Protein AF-A0A6L3IJ03-F1 (afdb_monomer_lite)

Sequence (61 aa):
MKQRHKFESIVAETLLIPLYYRAKESRRKNPMLNDKVAEGLVDSLEYDNSSFYWAKLREVG

Structure (mmCIF, N/CA/C/O backbone):
data_AF-A0A6L3IJ03-F1
#
_entry.id   AF-A0A6L3IJ03-F1
#
loop_
_atom_site.group_PDB
_atom_site.id
_atom_site.type_symbol
_atom_site.label_atom_id
_atom_site.label_alt_id
_atom_site.label_comp_id
_atom_site.label_asym_id
_atom_site.label_entity_id
_atom_site.label_seq_id
_atom_site.pdbx_PDB_ins_code
_atom_site.Cartn_x
_atom_site.Cartn_y
_atom_site.Cartn_z
_atom_site.occupancy
_atom_site.B_iso_or_equiv
_atom_site.auth_seq_id
_atom_site.auth_comp_id
_atom_site.auth_asym_id
_atom_site.auth_atom_id
_atom_site.pdbx_PDB_model_num
ATOM 1 N N . MET A 1 1 ? 0.257 -21.139 0.201 1.00 51.53 1 MET A N 1
ATOM 2 C CA . MET A 1 1 ? 1.405 -20.246 -0.077 1.00 51.53 1 MET A CA 1
ATOM 3 C C . MET A 1 1 ? 0.952 -19.230 -1.116 1.00 51.53 1 MET A C 1
ATOM 5 O O . MET A 1 1 ? 0.411 -19.662 -2.124 1.00 51.53 1 MET A O 1
ATOM 9 N N . LYS A 1 2 ? 1.066 -17.917 -0.860 1.00 61.22 2 LYS A N 1
ATOM 10 C CA . LYS A 1 2 ? 0.748 -16.900 -1.881 1.00 61.22 2 LYS A CA 1
ATOM 11 C C . LYS A 1 2 ? 1.832 -16.972 -2.962 1.00 61.22 2 LYS A C 1
ATOM 13 O O . LYS A 1 2 ? 3.011 -16.919 -2.614 1.00 61.22 2 LYS A O 1
ATOM 18 N N . GLN A 1 3 ? 1.445 -17.157 -4.224 1.00 72.62 3 GLN A N 1
ATOM 19 C CA . GLN A 1 3 ? 2.390 -17.046 -5.335 1.00 72.62 3 GLN A CA 1
ATOM 20 C C . GLN A 1 3 ? 2.910 -15.612 -5.392 1.00 72.62 3 GLN A C 1
ATOM 22 O O . GLN A 1 3 ? 2.158 -14.663 -5.166 1.00 72.62 3 GLN A O 1
ATOM 27 N N . ARG A 1 4 ? 4.212 -15.485 -5.620 1.00 70.94 4 ARG A N 1
ATOM 28 C CA . ARG A 1 4 ? 4.901 -14.210 -5.723 1.00 70.94 4 ARG A CA 1
ATOM 29 C C . ARG A 1 4 ? 5.297 -13.982 -7.173 1.00 70.94 4 ARG A C 1
ATOM 31 O O . ARG A 1 4 ? 5.817 -14.895 -7.810 1.00 70.94 4 ARG A O 1
ATOM 38 N N . HIS A 1 5 ? 4.990 -12.800 -7.697 1.00 71.75 5 HIS A N 1
ATOM 39 C CA . HIS A 1 5 ? 5.170 -12.484 -9.112 1.00 71.75 5 HIS A CA 1
ATOM 40 C C . HIS A 1 5 ? 6.154 -11.328 -9.291 1.00 71.75 5 HIS A C 1
ATOM 42 O O . HIS A 1 5 ? 5.995 -10.268 -8.679 1.00 71.75 5 HIS A O 1
ATOM 48 N N . LYS A 1 6 ? 7.139 -11.528 -10.172 1.00 68.50 6 LYS A N 1
ATOM 49 C CA . LYS A 1 6 ? 8.049 -10.482 -10.642 1.00 68.50 6 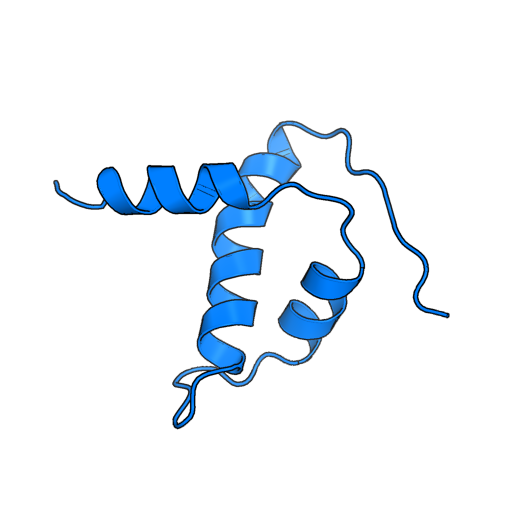LYS A CA 1
ATOM 50 C C . LYS A 1 6 ? 7.367 -9.693 -11.763 1.00 68.50 6 LYS A C 1
ATOM 52 O O . LYS A 1 6 ? 6.866 -10.286 -12.717 1.00 68.50 6 LYS A O 1
ATOM 57 N N . PHE A 1 7 ? 7.318 -8.371 -11.631 1.00 67.25 7 PHE A N 1
ATOM 58 C CA . PHE A 1 7 ? 6.661 -7.473 -12.586 1.00 67.25 7 PHE A CA 1
ATOM 59 C C . PHE A 1 7 ? 7.717 -6.757 -13.442 1.00 67.25 7 PHE A C 1
ATOM 61 O O . PHE A 1 7 ? 8.592 -6.098 -12.893 1.00 67.25 7 PHE A O 1
ATOM 68 N N . GLU A 1 8 ? 7.647 -6.875 -14.774 1.00 65.88 8 GLU A N 1
ATOM 69 C CA . GLU A 1 8 ? 8.670 -6.353 -15.709 1.00 65.88 8 GLU A CA 1
ATOM 70 C C . GLU A 1 8 ? 8.099 -5.340 -16.730 1.00 65.88 8 GLU A C 1
ATOM 72 O O . GLU A 1 8 ? 8.500 -5.311 -17.889 1.00 65.88 8 GLU A O 1
ATOM 77 N N . SER A 1 9 ? 7.134 -4.499 -16.329 1.00 68.19 9 SER A N 1
ATOM 78 C CA . SER A 1 9 ? 6.528 -3.485 -17.214 1.00 68.19 9 SER A CA 1
ATOM 79 C C . SER A 1 9 ? 6.661 -2.062 -16.666 1.00 68.19 9 SER A C 1
ATOM 81 O O . SER A 1 9 ? 6.157 -1.758 -15.587 1.00 68.19 9 SER A O 1
ATOM 83 N N . ILE A 1 10 ? 7.263 -1.171 -17.464 1.00 60.69 10 ILE A N 1
ATOM 84 C CA . ILE A 1 10 ? 7.451 0.262 -17.157 1.00 60.69 10 ILE A CA 1
ATOM 85 C C . ILE A 1 10 ? 6.100 0.982 -16.981 1.00 60.69 10 ILE A C 1
ATOM 87 O O . ILE A 1 10 ? 5.936 1.816 -16.095 1.00 60.69 10 ILE A O 1
ATOM 91 N N . VAL A 1 11 ? 5.091 0.631 -17.791 1.00 60.41 11 VAL A N 1
ATOM 92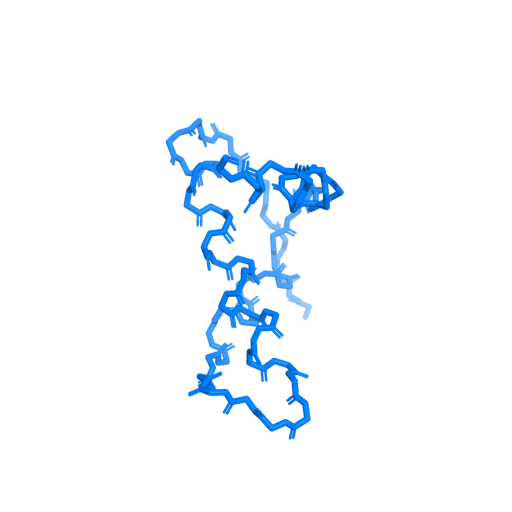 C CA . VAL A 1 11 ? 3.735 1.208 -17.684 1.00 60.41 11 VAL A CA 1
ATOM 93 C C . VAL A 1 11 ? 3.064 0.776 -16.379 1.00 60.41 11 VAL A C 1
ATOM 95 O O . VAL A 1 11 ? 2.378 1.569 -15.732 1.00 60.41 11 VAL A O 1
ATOM 98 N N . ALA A 1 12 ? 3.291 -0.470 -15.962 1.00 64.19 12 ALA A N 1
ATOM 99 C CA . ALA A 1 12 ? 2.757 -0.973 -14.706 1.00 64.19 12 ALA A CA 1
ATOM 100 C C . ALA A 1 12 ? 3.388 -0.284 -13.490 1.00 64.19 12 ALA A C 1
ATOM 102 O O . ALA A 1 12 ? 2.705 -0.120 -12.486 1.00 64.19 12 ALA A O 1
ATOM 103 N N . GLU A 1 13 ? 4.635 0.179 -13.584 1.00 66.38 13 GLU A N 1
ATOM 104 C CA . GLU A 1 13 ? 5.358 0.801 -12.471 1.00 66.38 13 GLU A CA 1
ATOM 105 C C . GLU A 1 13 ? 4.672 2.077 -11.954 1.00 66.38 13 GLU A C 1
ATOM 107 O O . GLU A 1 13 ? 4.531 2.269 -10.746 1.00 66.38 13 GLU A O 1
ATOM 112 N N . THR A 1 14 ? 4.113 2.892 -12.857 1.00 77.56 14 THR A N 1
ATOM 113 C CA . THR A 1 14 ? 3.301 4.061 -12.466 1.00 77.56 14 THR A CA 1
ATOM 114 C C . THR A 1 14 ? 2.020 3.644 -11.736 1.00 77.56 14 THR A C 1
ATOM 116 O O . THR A 1 14 ? 1.578 4.345 -10.831 1.00 77.56 14 THR A O 1
ATOM 119 N N . LEU A 1 15 ? 1.435 2.490 -12.081 1.00 83.88 15 LEU A N 1
ATOM 120 C CA . LEU A 1 15 ? 0.228 1.954 -11.437 1.00 83.88 15 LEU A CA 1
ATOM 121 C C . LEU A 1 15 ? 0.516 1.263 -10.094 1.00 83.88 15 LEU A C 1
ATOM 123 O O . LEU A 1 15 ? -0.398 1.114 -9.279 1.00 83.88 15 LEU A O 1
ATOM 127 N N . LEU A 1 16 ? 1.772 0.889 -9.825 1.00 84.62 16 LEU A N 1
ATOM 128 C CA . LEU A 1 16 ? 2.177 0.319 -8.538 1.00 84.62 16 LEU A CA 1
ATOM 129 C C . LEU A 1 16 ? 2.072 1.343 -7.401 1.00 84.62 16 LEU A C 1
ATOM 131 O O . LEU A 1 16 ? 1.675 0.972 -6.297 1.00 84.62 16 LEU A O 1
ATOM 135 N N . ILE A 1 17 ? 2.332 2.628 -7.676 1.00 84.00 17 ILE A N 1
ATOM 136 C CA . ILE A 1 17 ? 2.182 3.719 -6.698 1.00 84.00 17 ILE A CA 1
ATOM 137 C C . ILE A 1 17 ? 0.736 3.786 -6.158 1.00 84.00 17 ILE A C 1
ATOM 139 O O . ILE A 1 17 ? 0.536 3.560 -4.961 1.00 84.00 17 ILE A O 1
ATOM 143 N N . PRO A 1 18 ? -0.305 4.046 -6.977 1.00 88.75 18 PRO A N 1
ATOM 144 C CA . PRO A 1 18 ? -1.678 4.125 -6.485 1.00 88.75 18 PRO A CA 1
ATOM 145 C C . PRO A 1 18 ? -2.177 2.797 -5.897 1.00 88.75 18 PRO A C 1
ATOM 147 O O . PRO A 1 18 ? -2.932 2.819 -4.924 1.00 88.75 18 PRO A O 1
ATOM 150 N N . LEU A 1 19 ? -1.737 1.641 -6.415 1.00 90.81 19 LEU A N 1
ATOM 151 C CA . LEU A 1 19 ? -2.048 0.335 -5.822 1.00 90.81 19 LEU A CA 1
ATOM 152 C C . LEU A 1 19 ? -1.502 0.216 -4.387 1.00 90.81 19 LEU A C 1
ATOM 154 O O . LEU A 1 19 ? -2.241 -0.168 -3.476 1.00 90.81 19 LEU A O 1
ATOM 158 N N . TYR A 1 20 ? -0.239 0.595 -4.171 1.00 90.56 20 TYR A N 1
ATOM 159 C CA . TYR A 1 20 ? 0.394 0.602 -2.853 1.00 90.56 20 TYR A CA 1
ATOM 160 C C . TYR A 1 20 ? -0.340 1.527 -1.876 1.00 90.56 20 TYR A C 1
ATOM 162 O O . TYR A 1 20 ? -0.640 1.125 -0.749 1.00 90.56 20 TYR A O 1
ATOM 170 N N . TYR A 1 21 ? -0.680 2.749 -2.295 1.00 91.31 21 TYR A N 1
ATOM 171 C CA . TYR A 1 21 ? -1.371 3.698 -1.421 1.00 91.31 21 TYR A CA 1
ATOM 172 C C . TYR A 1 21 ? -2.800 3.259 -1.072 1.00 91.31 2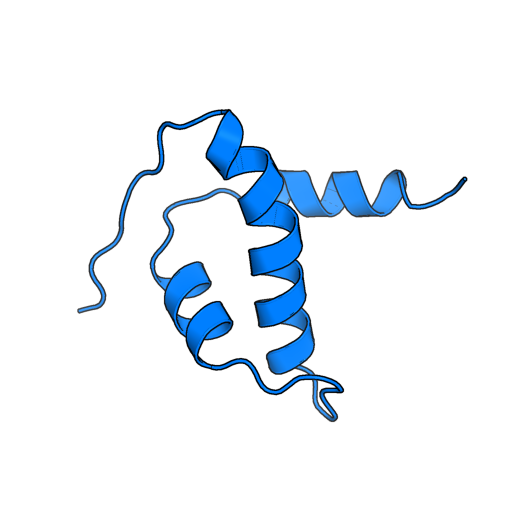1 TYR A C 1
ATOM 174 O O . TYR A 1 21 ? -3.205 3.439 0.077 1.00 91.31 21 TYR A O 1
ATOM 182 N N . ARG A 1 22 ? -3.527 2.602 -1.988 1.00 94.50 22 ARG A N 1
ATOM 183 C CA . ARG A 1 22 ? -4.830 1.972 -1.687 1.00 94.50 22 ARG A CA 1
ATOM 184 C C . ARG A 1 22 ? -4.704 0.874 -0.633 1.00 94.50 22 ARG A C 1
ATOM 186 O O . ARG A 1 22 ? -5.447 0.876 0.346 1.00 94.50 22 ARG A O 1
ATOM 193 N N . ALA A 1 23 ? -3.724 -0.018 -0.780 1.00 94.50 23 ALA A N 1
ATOM 194 C CA . ALA A 1 23 ? -3.460 -1.062 0.210 1.00 94.50 23 ALA A CA 1
ATOM 195 C C . ALA A 1 23 ? -3.048 -0.475 1.573 1.00 94.50 23 ALA A C 1
ATOM 197 O O . ALA A 1 23 ? -3.474 -0.955 2.623 1.00 94.50 23 ALA A O 1
ATOM 198 N N . LYS A 1 24 ? -2.233 0.587 1.572 1.00 92.75 24 LYS A N 1
ATOM 199 C CA . LYS A 1 24 ? -1.791 1.285 2.785 1.00 92.75 24 LYS A CA 1
ATOM 200 C C . LYS A 1 24 ? -2.937 2.001 3.499 1.00 92.75 24 LYS A C 1
ATOM 202 O O . LYS A 1 24 ? -2.989 1.944 4.725 1.00 92.75 24 LYS A O 1
ATOM 207 N N . GLU A 1 25 ? -3.829 2.662 2.761 1.00 96.38 25 GLU A N 1
ATOM 208 C CA . GLU A 1 25 ? -5.038 3.291 3.310 1.00 96.38 25 GLU A CA 1
ATOM 209 C C . GLU A 1 25 ? -5.940 2.245 3.967 1.00 96.38 25 GLU A C 1
ATOM 211 O O . GLU A 1 25 ? -6.323 2.407 5.121 1.00 96.38 25 GLU A O 1
ATOM 216 N N . SER A 1 26 ? -6.166 1.123 3.281 1.00 97.19 26 SER A N 1
ATOM 217 C CA . SER A 1 26 ? -7.003 0.016 3.754 1.00 97.19 26 SER A CA 1
ATOM 218 C C . SER A 1 26 ? -6.520 -0.645 5.052 1.00 97.19 26 SER A C 1
ATOM 220 O O . SER A 1 26 ? -7.317 -1.179 5.823 1.00 97.19 26 SER A O 1
ATOM 222 N N . ARG A 1 27 ? -5.217 -0.558 5.345 1.00 94.94 27 ARG A N 1
ATOM 223 C CA . ARG A 1 27 ? -4.603 -1.084 6.577 1.00 94.94 27 ARG A CA 1
ATOM 224 C C . ARG A 1 27 ? -4.624 -0.102 7.755 1.00 94.94 27 ARG A C 1
ATOM 226 O O . ARG A 1 27 ? -4.142 -0.450 8.834 1.00 94.94 27 ARG A O 1
ATOM 233 N N . ARG A 1 28 ? -5.121 1.130 7.585 1.00 95.88 28 ARG A N 1
ATOM 234 C CA . ARG A 1 28 ? -5.215 2.102 8.688 1.00 95.88 28 ARG A CA 1
ATOM 235 C C . ARG A 1 28 ? -6.236 1.651 9.733 1.00 95.88 28 ARG A C 1
ATOM 237 O O . ARG A 1 28 ? -7.160 0.904 9.442 1.00 95.88 28 ARG A O 1
ATOM 244 N N . LYS A 1 29 ? -6.102 2.170 10.960 1.00 96.06 29 LYS A N 1
ATOM 245 C CA . LYS A 1 29 ? -7.043 1.898 12.064 1.00 96.06 29 LYS A CA 1
ATOM 246 C C . LYS A 1 29 ? -8.479 2.343 11.742 1.00 96.06 29 LYS A C 1
ATOM 248 O O . LYS A 1 29 ? -9.420 1.689 12.168 1.00 96.06 29 LYS A O 1
ATOM 253 N N . ASN A 1 30 ? -8.628 3.453 11.019 1.00 96.06 30 ASN A N 1
ATOM 254 C CA . ASN A 1 30 ? -9.907 3.973 10.538 1.00 96.06 30 ASN A CA 1
ATOM 255 C C . ASN A 1 30 ? -9.768 4.314 9.043 1.00 96.06 30 ASN A C 1
ATOM 257 O O . ASN A 1 30 ? -9.449 5.460 8.720 1.00 96.06 30 ASN A O 1
ATOM 261 N N . PRO A 1 31 ? -9.862 3.313 8.152 1.00 95.69 31 PRO A N 1
ATOM 262 C CA . PRO A 1 31 ? -9.573 3.494 6.737 1.00 95.69 31 PRO A CA 1
ATOM 263 C C . PRO A 1 31 ? -10.706 4.256 6.039 1.00 95.69 31 PRO A C 1
ATOM 265 O O . PRO A 1 31 ? -11.880 3.947 6.238 1.00 95.69 31 PRO A O 1
ATOM 268 N N . MET A 1 32 ? -10.363 5.214 5.176 1.00 95.50 32 MET A N 1
ATOM 269 C CA . MET A 1 32 ? -11.332 5.857 4.275 1.00 95.50 32 MET A CA 1
ATOM 270 C C .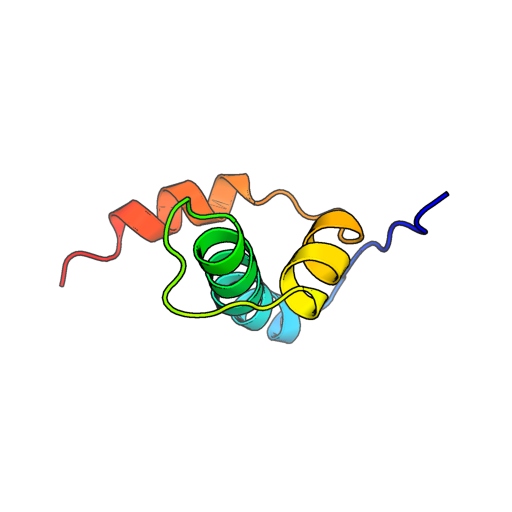 MET A 1 32 ? -11.783 4.909 3.157 1.00 95.50 32 MET A C 1
ATOM 272 O O . MET A 1 32 ? -12.906 5.010 2.670 1.00 95.50 32 MET A O 1
ATOM 276 N N . LEU A 1 33 ? -10.906 3.984 2.756 1.00 94.38 33 LEU A N 1
ATOM 277 C CA . LEU A 1 33 ? -11.155 2.972 1.734 1.00 94.38 33 LEU A CA 1
ATOM 278 C C . LEU A 1 33 ? -10.745 1.597 2.265 1.00 94.38 33 LEU A C 1
ATOM 280 O O . LEU A 1 33 ? -9.614 1.435 2.705 1.00 94.38 33 LEU A O 1
ATOM 284 N N . ASN A 1 34 ? -11.635 0.606 2.175 1.00 96.62 34 ASN A N 1
ATOM 285 C CA . ASN A 1 34 ? -11.391 -0.764 2.637 1.00 96.62 34 ASN A CA 1
ATOM 286 C C . ASN A 1 34 ? -11.179 -1.698 1.430 1.00 96.62 34 ASN A C 1
ATOM 288 O O . ASN A 1 34 ? -12.111 -2.296 0.897 1.00 96.62 34 ASN A O 1
ATOM 292 N N . ASP A 1 35 ? -9.938 -1.775 0.962 1.00 97.12 35 ASP A N 1
ATOM 293 C CA . ASP A 1 35 ? -9.531 -2.404 -0.291 1.00 97.12 35 ASP A CA 1
ATOM 294 C C . ASP A 1 35 ? -8.688 -3.663 -0.058 1.00 97.12 35 ASP A C 1
ATOM 296 O O . ASP A 1 35 ? -7.459 -3.686 -0.185 1.00 97.12 35 ASP A O 1
ATOM 300 N N . LYS A 1 36 ? -9.376 -4.751 0.291 1.00 96.38 36 LYS A N 1
ATOM 301 C CA . LYS A 1 36 ? -8.741 -6.048 0.573 1.00 96.38 36 LYS A CA 1
ATOM 302 C C . LYS A 1 36 ? -8.094 -6.689 -0.650 1.00 96.38 36 LYS A C 1
ATOM 304 O O . LYS A 1 36 ? -7.159 -7.476 -0.504 1.00 96.38 36 LYS A O 1
ATOM 309 N N . VAL A 1 37 ? -8.547 -6.324 -1.847 1.00 95.94 37 VAL A N 1
ATOM 310 C CA . VAL A 1 37 ? -7.929 -6.777 -3.095 1.00 95.94 37 VAL A CA 1
ATOM 311 C C . VAL A 1 37 ? -6.569 -6.112 -3.263 1.00 95.94 37 VAL A C 1
ATOM 313 O O . VAL A 1 37 ? -5.587 -6.813 -3.493 1.00 95.94 37 VAL A O 1
ATOM 316 N N . ALA A 1 38 ? -6.473 -4.793 -3.065 1.00 94.12 38 ALA A N 1
ATOM 317 C CA . ALA A 1 38 ? -5.191 -4.094 -3.101 1.00 94.12 38 ALA A CA 1
ATOM 318 C C . ALA A 1 38 ? -4.218 -4.630 -2.040 1.00 94.12 38 ALA A C 1
ATOM 320 O O . ALA A 1 38 ? -3.050 -4.858 -2.349 1.00 94.12 38 ALA A O 1
ATOM 321 N N . GLU A 1 39 ? -4.691 -4.903 -0.818 1.00 94.31 39 GLU A N 1
ATOM 322 C CA . GLU A 1 39 ? -3.867 -5.545 0.216 1.00 94.31 39 GLU A CA 1
ATOM 323 C C . GLU A 1 39 ? -3.307 -6.897 -0.247 1.00 94.31 39 GLU A C 1
ATOM 325 O O . GLU A 1 39 ? -2.112 -7.150 -0.094 1.00 94.31 39 GLU A O 1
ATOM 330 N N . GLY A 1 40 ? -4.156 -7.753 -0.824 1.00 92.94 40 GLY A N 1
ATOM 331 C CA . GLY A 1 40 ? -3.759 -9.071 -1.311 1.00 92.94 40 GLY A CA 1
ATOM 332 C C . GLY A 1 40 ? -2.774 -9.010 -2.477 1.00 92.94 40 GLY A C 1
ATOM 333 O O . GLY A 1 40 ? -1.807 -9.771 -2.488 1.00 92.94 40 GLY A O 1
ATOM 334 N N . LEU A 1 41 ? -2.996 -8.084 -3.414 1.00 91.06 41 LEU A N 1
ATOM 335 C CA . LEU A 1 41 ? -2.122 -7.860 -4.563 1.00 91.06 41 LEU A CA 1
ATOM 336 C C . LEU A 1 41 ? -0.745 -7.370 -4.118 1.00 91.06 41 LEU A C 1
ATOM 338 O O . LEU A 1 41 ? 0.253 -7.977 -4.496 1.00 91.06 41 LEU A O 1
ATOM 342 N N . VAL A 1 42 ? -0.675 -6.348 -3.259 1.00 88.69 42 VAL A N 1
ATOM 343 C CA . VAL A 1 42 ? 0.603 -5.826 -2.744 1.00 88.69 42 VAL A CA 1
ATOM 344 C C . VAL A 1 42 ? 1.395 -6.903 -1.998 1.00 88.69 42 VAL A C 1
ATOM 346 O O . VAL A 1 42 ? 2.604 -6.983 -2.173 1.00 88.69 42 VAL A O 1
ATOM 349 N N . ASP A 1 43 ? 0.736 -7.783 -1.237 1.00 88.50 43 ASP A N 1
ATOM 350 C CA . ASP A 1 43 ? 1.411 -8.907 -0.565 1.00 88.50 43 ASP A CA 1
ATOM 351 C C . ASP A 1 43 ? 1.988 -9.958 -1.533 1.00 88.50 43 ASP A C 1
ATOM 353 O O . ASP A 1 43 ? 2.872 -10.731 -1.153 1.00 88.50 43 ASP A O 1
ATOM 357 N N . SER A 1 44 ? 1.441 -10.046 -2.749 1.00 87.31 44 SER A N 1
ATOM 358 C CA . SER A 1 44 ? 1.846 -11.013 -3.781 1.00 87.31 44 SER A CA 1
ATOM 359 C C . SER A 1 44 ? 2.901 -10.476 -4.754 1.00 87.31 44 SER A C 1
ATOM 361 O O . SER A 1 44 ? 3.475 -11.246 -5.523 1.00 87.31 44 SER A O 1
ATOM 363 N N . LEU A 1 45 ? 3.176 -9.171 -4.734 1.00 84.19 45 LEU A N 1
ATOM 364 C CA . LEU A 1 45 ? 4.150 -8.546 -5.624 1.00 84.19 45 LEU A CA 1
ATOM 365 C C . LEU A 1 45 ? 5.557 -8.605 -5.019 1.00 84.19 45 LEU A C 1
ATOM 367 O O . LEU A 1 45 ? 5.779 -8.178 -3.887 1.00 84.19 45 LEU A O 1
ATOM 371 N N . GLU A 1 46 ? 6.530 -9.078 -5.798 1.00 71.06 46 GLU A N 1
ATOM 372 C CA . GLU A 1 46 ? 7.956 -8.925 -5.480 1.00 71.06 46 GLU A CA 1
ATOM 373 C C . GLU A 1 46 ? 8.443 -7.569 -5.984 1.00 71.06 46 GLU A C 1
ATOM 375 O O . GLU A 1 46 ? 9.155 -7.473 -6.982 1.00 71.06 46 GLU A O 1
ATOM 380 N N . TYR A 1 47 ? 8.003 -6.505 -5.312 1.00 73.62 47 TYR A N 1
ATOM 381 C CA . TYR A 1 47 ? 8.391 -5.137 -5.638 1.00 73.62 47 TYR A CA 1
ATOM 382 C C . TYR A 1 47 ? 8.961 -4.424 -4.415 1.00 73.62 47 TYR A C 1
ATOM 384 O O . TYR A 1 47 ? 8.356 -4.426 -3.336 1.00 73.62 47 TYR A O 1
ATOM 392 N N . ASP A 1 48 ? 10.122 -3.792 -4.590 1.00 71.94 48 ASP A N 1
ATOM 393 C CA . ASP A 1 48 ? 10.714 -2.962 -3.551 1.00 71.94 48 ASP A CA 1
ATOM 394 C C . ASP A 1 48 ? 10.015 -1.597 -3.493 1.00 71.94 48 ASP A C 1
ATOM 396 O O . ASP A 1 48 ? 10.325 -0.657 -4.224 1.00 71.94 48 ASP A O 1
ATOM 400 N N . ASN A 1 49 ? 9.056 -1.489 -2.576 1.00 66.81 49 ASN A N 1
ATOM 401 C CA . ASN A 1 49 ? 8.319 -0.254 -2.320 1.00 66.81 49 ASN A CA 1
ATOM 402 C C . ASN A 1 49 ? 9.174 0.834 -1.628 1.00 66.81 49 ASN A C 1
ATOM 404 O O . ASN A 1 49 ? 8.640 1.903 -1.318 1.00 66.81 49 ASN A O 1
ATOM 408 N N . SER A 1 50 ? 10.467 0.602 -1.350 1.00 69.31 50 SER A N 1
ATOM 409 C CA . SER A 1 50 ? 11.363 1.596 -0.735 1.00 69.31 50 SER A CA 1
ATOM 410 C C . SER A 1 50 ? 11.438 2.896 -1.553 1.00 69.31 50 SER A C 1
ATOM 412 O O . SER A 1 50 ? 11.438 3.990 -0.985 1.00 69.31 50 SER A O 1
ATOM 414 N N . SER A 1 51 ? 11.355 2.795 -2.882 1.00 64.75 51 SER A N 1
ATOM 415 C CA . SER A 1 51 ? 11.282 3.927 -3.817 1.00 64.75 51 SER A CA 1
ATOM 416 C C . SER A 1 51 ? 10.041 4.808 -3.620 1.00 64.75 51 SER A C 1
ATOM 418 O O . SER A 1 51 ? 10.096 6.021 -3.831 1.00 64.75 51 SER A O 1
ATOM 420 N N . PHE A 1 52 ? 8.925 4.249 -3.141 1.00 66.69 52 PHE A N 1
ATOM 421 C CA . PHE A 1 52 ? 7.705 5.021 -2.870 1.00 66.69 52 PHE A CA 1
ATOM 422 C C . PHE A 1 52 ? 7.815 5.877 -1.609 1.00 66.69 52 PHE A C 1
ATOM 424 O O . PHE A 1 52 ? 7.141 6.900 -1.490 1.00 66.69 52 PHE A O 1
ATOM 431 N N . TYR A 1 53 ? 8.706 5.518 -0.682 1.00 57.88 53 TYR A N 1
ATOM 432 C CA . TYR A 1 53 ? 9.010 6.368 0.466 1.00 57.88 53 TYR A CA 1
ATOM 433 C C . TYR A 1 53 ? 9.662 7.686 0.023 1.00 57.88 53 TYR A C 1
ATOM 435 O O . TYR A 1 53 ? 9.317 8.748 0.537 1.00 57.88 53 TYR A O 1
ATOM 443 N N . TRP A 1 54 ? 10.527 7.630 -0.995 1.00 50.50 54 TRP A N 1
ATOM 444 C CA . TRP A 1 54 ? 11.116 8.814 -1.624 1.00 50.50 54 TRP A CA 1
ATOM 445 C C . TRP A 1 54 ? 10.098 9.610 -2.452 1.00 50.50 54 TRP A C 1
ATOM 447 O O . TRP A 1 54 ? 10.163 10.837 -2.467 1.00 50.50 54 TRP A O 1
ATOM 457 N N . ALA A 1 55 ? 9.112 8.951 -3.076 1.00 58.28 55 ALA A N 1
ATOM 458 C CA . ALA A 1 55 ? 8.013 9.633 -3.771 1.00 58.28 55 ALA A CA 1
ATOM 459 C C . ALA A 1 55 ? 7.184 10.523 -2.825 1.00 58.28 55 ALA A C 1
ATOM 461 O O . ALA A 1 55 ? 6.771 11.613 -3.215 1.00 58.28 55 ALA A O 1
ATOM 462 N N . LYS A 1 56 ? 7.042 10.130 -1.551 1.00 54.16 56 LYS A N 1
ATOM 463 C CA . LYS A 1 56 ? 6.406 10.952 -0.509 1.00 54.16 56 LYS A CA 1
ATOM 464 C C . LYS A 1 56 ? 7.130 12.286 -0.249 1.00 54.16 56 LYS A C 1
ATOM 466 O O . LYS A 1 56 ? 6.501 13.235 0.201 1.00 54.16 56 LYS A O 1
ATOM 471 N N . LEU A 1 57 ? 8.429 12.394 -0.551 1.00 51.38 57 LEU A N 1
ATOM 472 C CA . LEU A 1 57 ? 9.179 13.659 -0.446 1.00 51.38 57 LEU A CA 1
ATOM 473 C C . LEU A 1 57 ? 8.955 14.598 -1.643 1.00 51.38 57 LEU A C 1
ATOM 475 O O . LEU A 1 57 ? 9.380 15.747 -1.589 1.00 51.38 57 LEU A O 1
ATOM 479 N N . ARG A 1 58 ? 8.289 14.132 -2.708 1.00 50.00 58 ARG A N 1
ATOM 480 C CA . ARG A 1 58 ? 7.909 14.939 -3.880 1.00 50.00 58 ARG A CA 1
ATOM 481 C C . ARG A 1 58 ? 6.431 15.352 -3.882 1.00 50.00 58 ARG A C 1
ATOM 483 O O . ARG A 1 58 ? 5.988 15.971 -4.838 1.00 50.00 58 ARG A O 1
ATOM 490 N N . GLU A 1 59 ? 5.679 15.044 -2.822 1.00 53.41 59 GLU A N 1
ATOM 491 C CA . GLU A 1 59 ? 4.293 15.514 -2.612 1.00 53.41 59 GLU A CA 1
ATOM 492 C C . GLU A 1 59 ? 4.202 16.985 -2.155 1.00 53.41 59 GLU A C 1
ATOM 494 O O . GLU A 1 59 ? 3.121 17.467 -1.821 1.00 53.41 59 GLU A O 1
ATOM 499 N N . VAL A 1 60 ? 5.316 17.717 -2.146 1.00 50.25 60 VAL A N 1
ATOM 500 C CA . VAL A 1 60 ? 5.314 19.178 -2.041 1.00 50.25 60 VAL A CA 1
ATOM 501 C C . VAL A 1 60 ? 5.332 19.766 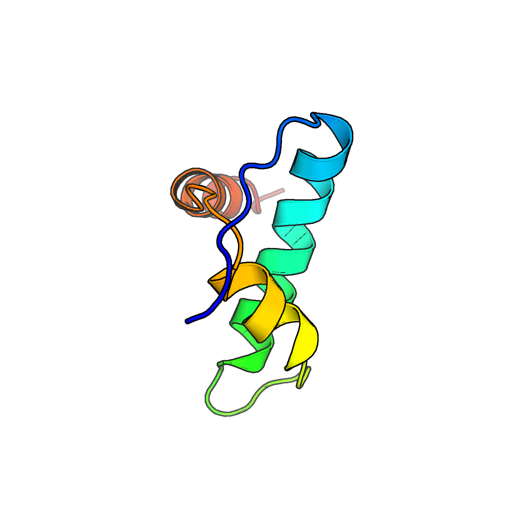-3.447 1.00 50.25 60 VAL A C 1
ATOM 503 O O . VAL A 1 60 ? 6.286 19.554 -4.197 1.00 50.25 60 VAL A O 1
ATOM 506 N N . GLY A 1 61 ? 4.236 20.441 -3.797 1.00 46.56 61 GLY A N 1
ATOM 507 C CA . GLY A 1 61 ? 4.190 21.358 -4.935 1.00 46.56 61 GLY A CA 1
ATOM 508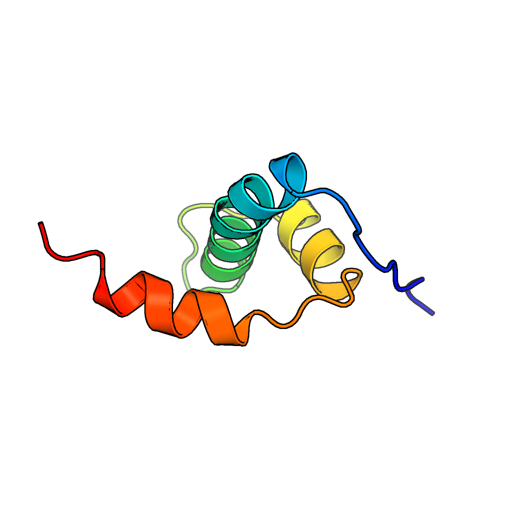 C C . GLY A 1 61 ? 5.150 22.527 -4.772 1.00 46.56 61 GLY A C 1
ATOM 509 O O . GLY A 1 61 ? 5.540 22.824 -3.618 1.00 46.56 61 GLY A O 1
#

Radius of gyration: 12.39 Å; chains: 1; bounding box: 23×42×30 Å

Organism: NCBI:txid357276

Secondary structure (DSSP, 8-state):
----B----HHHHHHHHHHHHHHHHHTSSS-SS--HHHHHHHHHB---THHHHHHGGG---

InterPro domains:
  IPR029063 S-adenosyl-L-methionine-dependent methyltransferase superfamily [G3DSA:3.40.50.150] (1-59)
  IPR029063 S-adenosyl-L-methionine-dependent methyltransferase superfamily [SSF53335] (11-55)

pLDDT: mean 77.85, std 16.22, range [46.56, 97.19]

Foldseek 3Di:
DQAADEDDDPVCVVVVLVLVVLLVLLPDPDHPHNCVVSVSVVVRYPDDCVVVVVVVVVVPD